Protein AF-A0A1Q3C2Y6-F1 (afdb_monomer)

Secondary structure (DSSP, 8-state):
-HHHHHHHHHHTTSTT-EEEE-TT-EEE--SEEEE-TTPPS-EEEEE-SEEE--S-GGG--S-S-SEEEES-SSEEEEESSEEE--THHHH--

Solvent-accessible surface area (backbone atoms only — not comparable to full-atom values): 5354 Å² total; per-residue (Å²): 97,71,69,59,56,51,52,46,60,57,36,30,74,34,66,60,26,72,49,75,41,57,63,96,43,77,42,78,42,59,57,42,73,53,70,19,88,85,36,42,40,46,32,30,44,37,35,40,15,35,38,33,40,63,72,52,73,84,59,61,56,96,54,93,44,59,76,36,80,41,64,62,54,53,73,44,80,48,72,79,42,46,83,42,64,54,55,73,64,71,70,75,116

Nearest PDB structures (foldseek):
  8ikx-assembly1_A  TM=9.495E-01  e=1.641E-07  Arabidopsis thaliana
  7b8b-assembly2_B  TM=9.035E-01  e=9.254E-03  Arabidopsis thaliana

Sequence (93 aa):
LKAFEAAWTVACKVAASTMVLPPGYTFLIGPISFSGRNCESNITFQLDGKIIAPTSSVARGSLMQWLQFKILKGITIIWKGIIDGQGSVWWND

pLDDT: mean 90.11, std 11.16, range [54.12, 98.44]

Foldseek 3Di:
DVVVVVLLVVLQADALAEDEDDAPDEAEAFADESENQRGHAAYEYEAEYHYEYDLDPVSVDPDPDRYHYYDHRHYHYYYPYYYHDNCPSVPPD

Mean predicted aligned error: 4.33 Å

Radius of gyration: 13.68 Å; Cα contacts (8 Å, |Δi|>4): 176; chains: 1; bounding box: 39×25×28 Å

InterPro domains:
  IPR000743 Glycoside hydrolase, family 28 [PF00295] (15-92)
  IPR011050 Pectin lyase fold/virulence factor [SSF51126] (2-92)
  IPR012334 Pectin lyase fold [G3DSA:2.160.20.10] (1-93)

Organism: Cephalotus follicularis (NCBI:txid3775)

Structure (mmCIF, N/CA/C/O backbone):
data_AF-A0A1Q3C2Y6-F1
#
_entry.id   AF-A0A1Q3C2Y6-F1
#
loop_
_atom_site.group_PDB
_atom_site.id
_atom_site.type_symbol
_atom_site.label_atom_id
_atom_site.label_alt_id
_atom_site.label_comp_id
_atom_site.label_asym_id
_atom_site.label_entity_id
_atom_site.label_seq_id
_atom_site.pdbx_PDB_ins_code
_atom_site.Cartn_x
_atom_site.Cartn_y
_atom_site.Cartn_z
_atom_site.occupancy
_atom_site.B_iso_or_equiv
_atom_site.auth_seq_id
_atom_site.auth_comp_id
_atom_site.auth_asym_id
_atom_site.auth_atom_id
_atom_site.pdbx_PDB_model_num
ATOM 1 N N . LEU A 1 1 ? 0.786 7.359 -8.450 1.00 70.31 1 LEU A N 1
ATOM 2 C CA . LEU A 1 1 ? 0.730 7.636 -6.993 1.00 70.31 1 LEU A CA 1
ATOM 3 C C . LEU A 1 1 ? -0.580 8.290 -6.559 1.00 70.31 1 LEU A C 1
ATOM 5 O O . LEU A 1 1 ? -1.243 7.695 -5.726 1.00 70.31 1 LEU A O 1
ATOM 9 N N . LYS A 1 2 ? -1.023 9.403 -7.171 1.00 83.81 2 LYS A N 1
ATOM 10 C CA . LYS A 1 2 ? -2.269 10.115 -6.794 1.00 83.81 2 LYS A CA 1
ATOM 11 C C . LYS A 1 2 ? -3.495 9.224 -6.518 1.00 83.81 2 LYS A C 1
ATOM 13 O O . LYS A 1 2 ? -4.211 9.468 -5.557 1.00 83.81 2 LYS A O 1
ATOM 18 N N . ALA A 1 3 ? 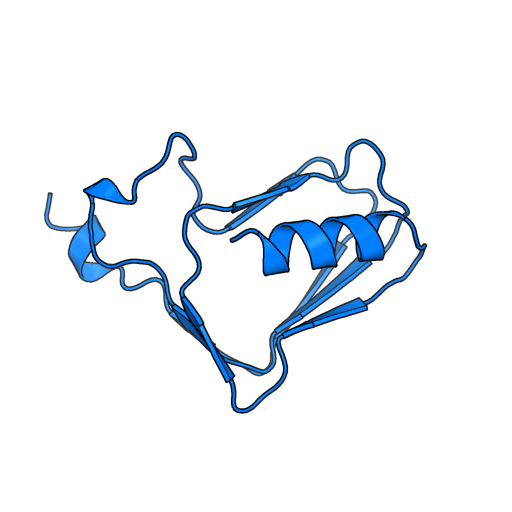-3.727 8.178 -7.317 1.00 90.25 3 ALA A N 1
ATOM 19 C CA . ALA A 1 3 ? -4.843 7.249 -7.097 1.00 90.25 3 ALA A CA 1
ATOM 20 C C . ALA A 1 3 ? -4.730 6.461 -5.774 1.00 90.25 3 ALA A C 1
ATOM 22 O O . ALA A 1 3 ? -5.723 6.292 -5.075 1.00 90.25 3 ALA A O 1
ATOM 23 N N . PHE A 1 4 ? -3.521 6.027 -5.406 1.00 92.81 4 PHE A N 1
ATOM 24 C CA . PHE A 1 4 ? -3.257 5.315 -4.153 1.00 92.81 4 PHE A CA 1
ATOM 25 C C . PHE A 1 4 ? -3.400 6.233 -2.943 1.00 92.81 4 PHE A C 1
ATOM 27 O O . PHE A 1 4 ? -4.008 5.847 -1.952 1.00 92.81 4 PHE A O 1
ATOM 34 N N . GLU A 1 5 ? -2.889 7.460 -3.040 1.00 92.31 5 GLU A N 1
ATOM 35 C CA . GLU A 1 5 ? -3.028 8.470 -1.987 1.00 92.31 5 GLU A CA 1
ATOM 36 C C . GLU A 1 5 ? -4.494 8.868 -1.786 1.00 92.31 5 GLU A C 1
ATOM 38 O O . GLU A 1 5 ? -4.948 9.003 -0.651 1.00 92.31 5 GLU A O 1
ATOM 43 N N . ALA A 1 6 ? -5.255 9.005 -2.876 1.00 94.50 6 ALA A N 1
ATOM 44 C CA . ALA A 1 6 ? -6.681 9.302 -2.820 1.00 94.50 6 ALA A CA 1
ATOM 45 C C . ALA A 1 6 ? -7.470 8.150 -2.182 1.00 94.50 6 ALA A C 1
ATOM 47 O O . ALA A 1 6 ? -8.241 8.382 -1.252 1.00 94.50 6 ALA A O 1
ATOM 48 N N . ALA A 1 7 ? -7.235 6.910 -2.624 1.00 95.81 7 ALA A N 1
ATOM 49 C CA . ALA A 1 7 ? -7.863 5.725 -2.044 1.00 95.81 7 ALA A CA 1
ATOM 50 C C . ALA A 1 7 ? -7.532 5.583 -0.550 1.00 95.81 7 ALA A C 1
ATOM 52 O O . ALA A 1 7 ? -8.434 5.388 0.264 1.00 95.81 7 ALA A O 1
ATOM 53 N N . TRP A 1 8 ? -6.264 5.782 -0.174 1.00 96.38 8 TRP A N 1
ATOM 54 C CA . TRP A 1 8 ? -5.837 5.794 1.222 1.00 96.38 8 TRP A CA 1
ATOM 55 C C . TRP A 1 8 ? -6.527 6.895 2.029 1.00 96.38 8 TRP A C 1
ATOM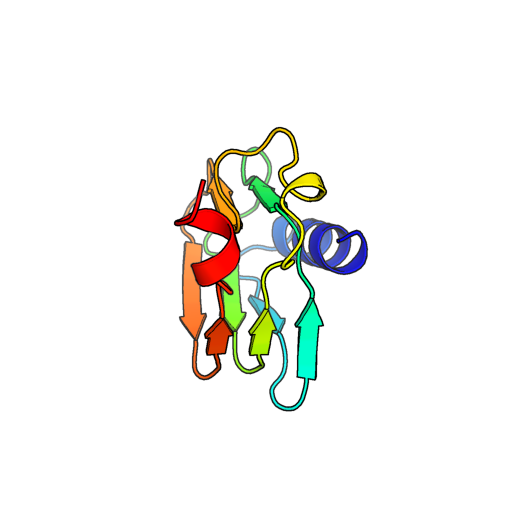 57 O O . TRP A 1 8 ? -7.023 6.638 3.119 1.00 96.38 8 TRP A O 1
ATOM 67 N N . THR A 1 9 ? -6.615 8.114 1.489 1.00 95.75 9 THR A N 1
ATOM 68 C CA . THR A 1 9 ? -7.275 9.253 2.151 1.00 95.75 9 THR A CA 1
ATOM 69 C C . THR A 1 9 ? -8.748 8.976 2.440 1.00 95.75 9 THR A C 1
ATOM 71 O O . THR A 1 9 ? -9.266 9.416 3.466 1.00 95.75 9 THR A O 1
ATOM 74 N N . VAL A 1 10 ? -9.431 8.253 1.550 1.00 96.94 10 VAL A N 1
ATOM 75 C CA . VAL A 1 10 ? -10.825 7.845 1.753 1.00 96.94 10 VAL A CA 1
ATOM 76 C C . VAL A 1 10 ? -10.916 6.737 2.804 1.00 96.94 10 VAL A C 1
ATOM 78 O O . VAL A 1 10 ? -11.678 6.882 3.757 1.00 96.94 10 VAL A O 1
ATOM 81 N N . ALA A 1 11 ? -10.103 5.683 2.688 1.00 97.31 11 ALA A N 1
ATOM 82 C CA . ALA A 1 11 ? -10.077 4.575 3.648 1.00 97.31 11 ALA A CA 1
ATOM 83 C C . ALA A 1 11 ? -9.736 5.049 5.076 1.00 97.31 11 ALA A C 1
ATOM 85 O O . ALA A 1 11 ? -10.386 4.660 6.043 1.00 97.31 11 ALA A O 1
ATOM 86 N N . CYS A 1 12 ? -8.779 5.968 5.195 1.00 97.38 12 CYS A N 1
ATOM 87 C CA . CYS A 1 12 ? -8.317 6.580 6.440 1.00 97.38 12 CYS A CA 1
ATOM 88 C C . CYS A 1 12 ? -9.440 7.188 7.294 1.00 97.38 12 CYS A C 1
ATOM 90 O O . CYS A 1 12 ? -9.326 7.224 8.515 1.00 97.38 12 CYS A O 1
ATOM 92 N N . LYS A 1 13 ? -10.530 7.654 6.675 1.00 97.56 13 LYS A N 1
ATOM 93 C CA . LYS A 1 13 ? -11.649 8.318 7.363 1.00 97.56 13 LYS A CA 1
ATOM 94 C C . LYS A 1 13 ? -12.710 7.352 7.894 1.00 97.56 13 LYS A C 1
ATOM 96 O O . LYS A 1 13 ? -13.716 7.805 8.429 1.00 97.56 13 LYS A O 1
ATOM 101 N N . VAL A 1 14 ? -12.535 6.047 7.692 1.00 98.00 14 VAL A N 1
ATOM 102 C CA . VAL A 1 14 ? -13.546 5.033 8.000 1.00 98.00 14 VAL A CA 1
ATOM 103 C C . VAL A 1 14 ? -12.910 3.922 8.833 1.00 98.00 14 VAL A C 1
ATOM 105 O O . VAL A 1 14 ? -11.954 3.280 8.398 1.00 98.00 14 VAL A O 1
ATOM 108 N N . ALA A 1 15 ? -13.451 3.690 10.030 1.00 97.56 15 ALA A N 1
ATOM 109 C CA . ALA A 1 15 ? -13.006 2.616 10.915 1.00 97.56 15 ALA A CA 1
ATOM 110 C C . ALA A 1 15 ? -13.212 1.244 10.266 1.00 97.56 15 ALA A C 1
ATOM 112 O O . ALA A 1 15 ? -14.237 1.003 9.628 1.00 97.56 15 ALA A O 1
ATOM 113 N N . ALA A 1 16 ? -12.233 0.352 10.434 1.00 97.62 16 ALA A N 1
ATOM 114 C CA . ALA A 1 16 ? -12.225 -0.992 9.851 1.00 97.62 16 ALA A CA 1
ATOM 115 C C . ALA A 1 16 ? -12.405 -1.034 8.316 1.00 97.62 16 ALA A C 1
ATOM 117 O O . ALA A 1 16 ? -12.858 -2.035 7.758 1.00 97.62 16 ALA A O 1
ATOM 118 N N . SER A 1 17 ? -12.061 0.048 7.610 1.00 98.19 17 SER A N 1
ATOM 119 C CA . SER A 1 17 ? -12.143 0.091 6.150 1.00 98.19 17 SER A CA 1
ATOM 120 C C . SER A 1 17 ? -11.130 -0.841 5.489 1.00 98.19 17 SER A C 1
ATOM 122 O O . SER A 1 17 ? -10.114 -1.212 6.077 1.00 98.19 17 SER A O 1
ATOM 124 N N . THR A 1 18 ? -11.400 -1.218 4.238 1.00 98.31 18 THR A N 1
ATOM 125 C CA . THR A 1 18 ? -10.489 -2.045 3.442 1.00 98.31 18 THR A CA 1
ATOM 126 C C . THR A 1 18 ? -10.142 -1.343 2.135 1.00 98.31 18 THR A C 1
ATOM 128 O O . THR A 1 18 ? -11.024 -1.014 1.344 1.00 98.31 18 THR A O 1
ATOM 131 N N . MET A 1 19 ? -8.849 -1.126 1.899 1.00 96.75 19 MET A N 1
ATOM 132 C CA . MET A 1 19 ? -8.315 -0.677 0.616 1.00 96.75 19 MET A CA 1
ATOM 133 C C . MET A 1 19 ? -7.848 -1.898 -0.175 1.00 96.75 19 MET A C 1
ATOM 135 O O . MET A 1 19 ? -6.936 -2.599 0.258 1.00 96.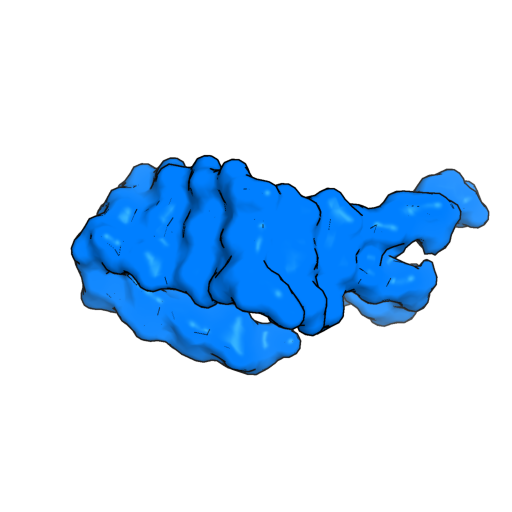75 19 MET A O 1
ATOM 139 N N . VAL A 1 20 ? -8.466 -2.141 -1.332 1.00 97.38 20 VAL A N 1
ATOM 140 C CA . VAL A 1 20 ? -8.203 -3.324 -2.162 1.00 97.38 20 VAL A CA 1
ATOM 141 C C . VAL A 1 20 ? -7.408 -2.945 -3.407 1.00 97.38 20 VAL A C 1
ATOM 143 O O . VAL A 1 20 ? -7.790 -2.041 -4.149 1.00 97.38 20 VAL A O 1
ATOM 146 N N . LEU A 1 21 ? -6.331 -3.682 -3.666 1.00 96.38 21 LEU A N 1
ATOM 147 C CA . LEU A 1 21 ? -5.669 -3.749 -4.963 1.00 96.38 21 LEU A CA 1
ATOM 148 C C . LEU A 1 21 ? -6.149 -5.031 -5.655 1.00 96.38 21 LEU A C 1
ATOM 150 O O . LEU A 1 21 ? -5.686 -6.117 -5.291 1.00 96.38 21 LEU A O 1
ATOM 154 N N . PRO A 1 22 ? -7.090 -4.926 -6.606 1.00 96.75 22 PRO A N 1
ATOM 155 C CA . PRO A 1 22 ? -7.798 -6.081 -7.142 1.00 96.75 22 PRO A CA 1
ATOM 156 C C . PRO A 1 22 ? -6.890 -7.032 -7.938 1.00 96.75 22 PRO A C 1
ATOM 158 O O . PRO A 1 22 ? -5.900 -6.588 -8.534 1.00 96.75 22 PRO A O 1
ATOM 161 N N . PRO A 1 23 ? -7.245 -8.329 -8.001 1.00 97.44 23 PRO A N 1
ATOM 162 C CA . PRO A 1 23 ? -6.547 -9.297 -8.839 1.00 97.44 23 PRO A CA 1
ATOM 163 C C . PRO A 1 23 ? -6.684 -8.940 -10.326 1.00 97.44 23 PRO A C 1
ATOM 165 O O . PRO A 1 23 ? -7.631 -8.271 -10.734 1.00 97.44 23 PRO A O 1
ATOM 168 N N . GLY A 1 24 ? -5.734 -9.389 -11.148 1.00 97.31 24 GLY A N 1
ATOM 169 C CA . GLY A 1 24 ? -5.715 -9.114 -12.594 1.00 97.31 24 GLY A CA 1
ATOM 170 C C . GLY A 1 24 ? -5.115 -7.759 -12.986 1.00 97.31 24 GLY A C 1
ATOM 171 O O . GLY A 1 24 ? -4.920 -7.503 -14.172 1.00 97.31 24 GLY A O 1
ATOM 172 N N . TYR A 1 25 ? -4.756 -6.916 -12.014 1.00 96.81 25 TYR A N 1
ATOM 173 C CA . TYR A 1 25 ? -4.118 -5.622 -12.256 1.00 96.81 25 TYR A CA 1
ATOM 174 C C . TYR A 1 25 ? -2.653 -5.616 -11.823 1.00 96.81 25 TYR A C 1
ATOM 176 O O . TYR A 1 25 ? -2.285 -6.220 -10.816 1.00 96.81 25 TYR A O 1
ATOM 184 N N . THR A 1 26 ? -1.826 -4.890 -12.579 1.00 97.00 26 THR A N 1
ATOM 185 C CA . THR A 1 26 ? -0.443 -4.565 -12.207 1.00 97.00 26 THR A CA 1
ATOM 186 C C . THR A 1 26 ? -0.314 -3.062 -12.000 1.00 97.00 26 THR A C 1
ATOM 188 O O . THR A 1 26 ? -0.638 -2.281 -12.893 1.00 97.00 26 THR A O 1
ATOM 191 N N . PHE A 1 27 ? 0.180 -2.653 -10.835 1.00 94.69 27 PHE A N 1
ATOM 192 C CA . PHE A 1 27 ? 0.349 -1.253 -10.466 1.00 94.69 27 PHE A CA 1
ATOM 193 C C . PHE A 1 27 ? 1.833 -0.900 -10.367 1.00 94.69 27 PHE A C 1
ATOM 195 O O . PHE A 1 27 ? 2.559 -1.462 -9.548 1.00 94.69 27 PHE A O 1
ATOM 202 N N . LEU A 1 28 ? 2.275 0.072 -11.167 1.00 92.69 28 LEU A N 1
ATOM 203 C CA . LEU A 1 28 ? 3.582 0.706 -11.000 1.00 92.69 28 LEU A CA 1
ATOM 204 C C . LEU A 1 28 ? 3.488 1.774 -9.908 1.00 92.69 28 LEU A C 1
ATOM 206 O O . LEU A 1 28 ? 2.799 2.787 -10.069 1.00 92.69 28 LEU A O 1
ATOM 210 N N . ILE A 1 29 ? 4.163 1.540 -8.785 1.00 90.25 29 ILE A N 1
ATOM 211 C CA . ILE A 1 29 ? 4.071 2.385 -7.591 1.00 90.25 29 ILE A CA 1
ATOM 212 C C . ILE A 1 29 ? 5.477 2.861 -7.243 1.00 90.25 29 ILE A C 1
ATOM 214 O O . ILE A 1 29 ? 6.353 2.040 -7.015 1.00 90.25 29 ILE A O 1
ATOM 218 N N . GLY A 1 30 ? 5.704 4.176 -7.209 1.00 88.62 30 GLY A N 1
ATOM 219 C CA . GLY A 1 30 ? 6.933 4.761 -6.654 1.00 88.62 30 GLY A CA 1
ATOM 220 C C . GLY A 1 30 ? 6.934 4.779 -5.120 1.00 88.62 30 GLY A C 1
ATOM 221 O O . GLY A 1 30 ? 6.011 4.246 -4.510 1.00 88.62 30 GLY A O 1
ATOM 222 N N . PRO A 1 31 ? 7.930 5.404 -4.472 1.00 89.06 31 PRO A N 1
ATOM 223 C CA . PRO A 1 31 ? 7.930 5.544 -3.020 1.00 89.06 31 PRO A CA 1
ATOM 224 C C . PRO A 1 31 ? 6.645 6.214 -2.506 1.00 89.06 31 PRO A C 1
ATOM 226 O O . PRO A 1 31 ? 6.265 7.278 -2.998 1.00 89.06 31 PRO A O 1
ATOM 229 N N . ILE A 1 32 ? 5.967 5.596 -1.537 1.00 90.38 32 ILE A N 1
ATOM 230 C CA . ILE A 1 32 ? 4.705 6.093 -0.967 1.00 90.38 32 ILE A CA 1
ATOM 231 C C . ILE A 1 32 ? 4.641 5.860 0.54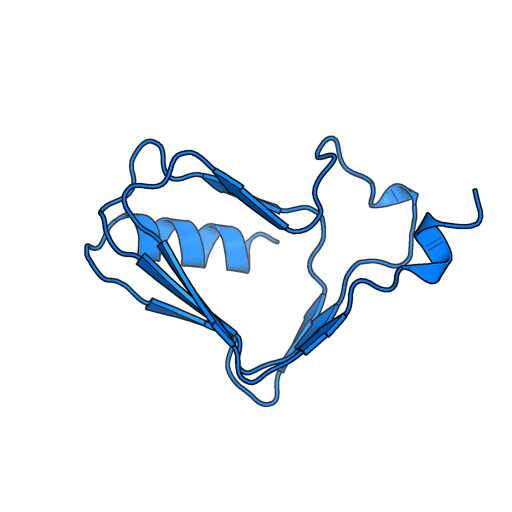5 1.00 90.38 32 ILE A C 1
ATOM 233 O O . ILE A 1 32 ? 5.098 4.837 1.058 1.00 90.38 32 ILE A O 1
ATOM 237 N N . SER A 1 33 ? 4.046 6.821 1.259 1.00 92.38 33 SER A N 1
ATOM 238 C CA . SER A 1 33 ? 3.826 6.757 2.705 1.00 92.38 33 SER A CA 1
ATOM 239 C C . SER A 1 33 ? 2.336 6.802 3.044 1.00 92.38 33 SER A C 1
ATOM 241 O O . SER A 1 33 ? 1.654 7.805 2.841 1.00 92.38 33 SER A O 1
ATOM 243 N N . PHE A 1 34 ? 1.842 5.703 3.602 1.00 93.69 34 PHE A N 1
ATOM 244 C CA . PHE A 1 34 ? 0.521 5.543 4.189 1.00 93.69 34 PHE A CA 1
ATOM 245 C C . PHE A 1 34 ? 0.579 5.976 5.662 1.00 93.69 34 PHE A C 1
ATOM 247 O O . PHE A 1 34 ? 0.825 5.180 6.575 1.00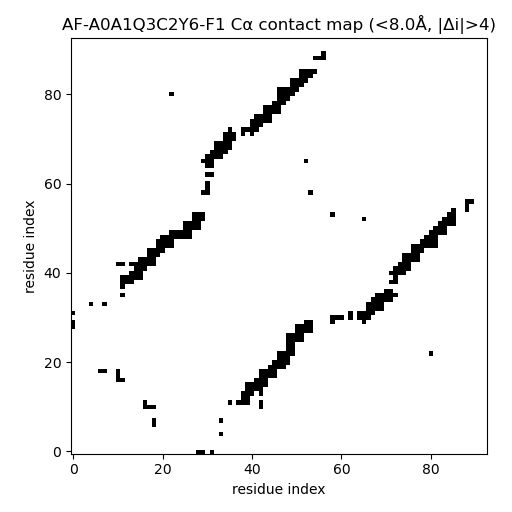 93.69 34 PHE A O 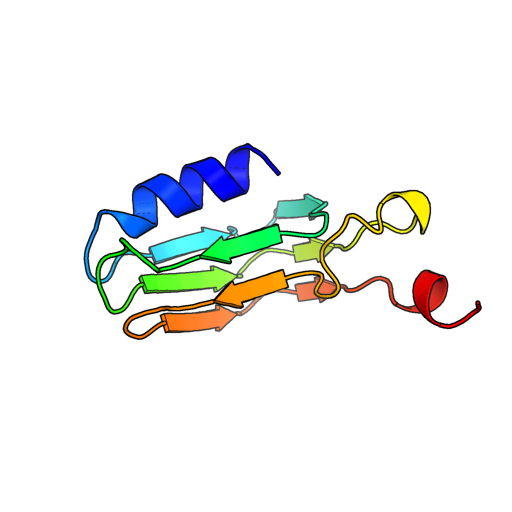1
ATOM 254 N N . SER A 1 35 ? 0.426 7.283 5.886 1.00 93.44 35 SER A N 1
ATOM 255 C CA . SER A 1 35 ? 0.455 7.892 7.221 1.00 93.44 35 SER A CA 1
ATOM 256 C C . SER A 1 35 ? -0.913 7.834 7.896 1.00 93.44 35 SER A C 1
ATOM 258 O O . SER A 1 35 ? -1.930 8.144 7.274 1.00 93.44 35 SER A O 1
ATOM 260 N N . GLY A 1 36 ? -0.918 7.470 9.178 1.00 94.06 36 GLY A N 1
ATOM 261 C CA . GLY A 1 36 ? -2.113 7.244 9.984 1.00 94.06 36 GLY A CA 1
ATOM 262 C C . GLY A 1 36 ? -2.427 8.294 11.047 1.00 94.06 36 GLY A C 1
ATOM 263 O O . GLY A 1 36 ? -3.331 8.069 11.847 1.00 94.06 36 GLY A O 1
ATOM 264 N N . ARG A 1 37 ? -1.700 9.425 11.094 1.00 93.25 37 ARG A N 1
ATOM 265 C CA . ARG A 1 37 ? -1.788 10.407 12.203 1.00 93.25 37 ARG A CA 1
ATOM 266 C C . ARG A 1 37 ? -3.229 10.805 12.556 1.00 93.25 3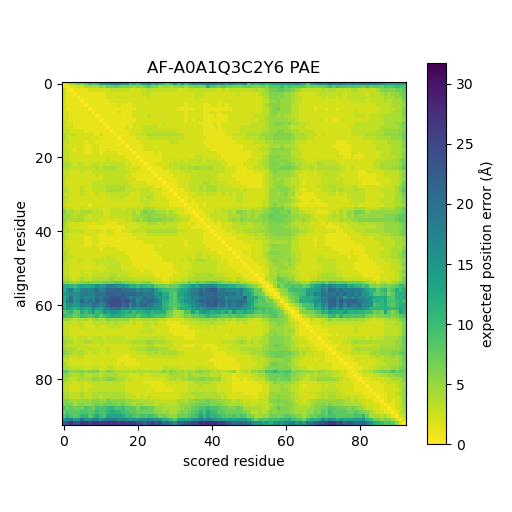7 ARG A C 1
ATOM 268 O O . ARG A 1 37 ? -3.533 10.962 13.734 1.00 93.25 37 ARG A O 1
ATOM 275 N N . ASN A 1 38 ? -4.087 10.926 11.542 1.00 94.75 38 ASN A N 1
ATOM 276 C CA . ASN A 1 38 ? -5.501 11.287 11.668 1.00 94.75 38 ASN A CA 1
ATOM 277 C C . ASN A 1 38 ? -6.439 10.204 11.101 1.00 94.75 38 ASN A C 1
ATOM 279 O O . ASN A 1 38 ? -7.543 10.533 10.679 1.00 94.75 38 ASN A O 1
ATOM 283 N N . CYS A 1 39 ? -5.9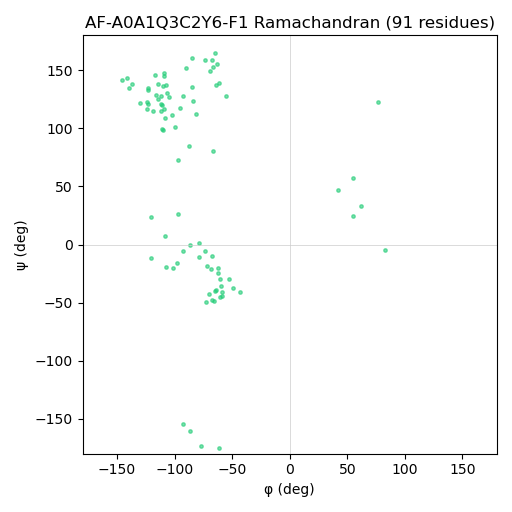94 8.947 11.026 1.00 97.25 39 CYS A N 1
ATOM 284 C CA . CYS A 1 39 ? -6.835 7.862 10.532 1.00 97.25 39 CYS A CA 1
ATOM 285 C C . CYS A 1 39 ? -7.621 7.184 11.652 1.00 97.25 39 CYS A C 1
ATOM 287 O O . CYS A 1 39 ? -7.178 7.111 12.806 1.00 97.25 39 CYS A O 1
ATOM 289 N N . GLU A 1 40 ? -8.768 6.643 11.260 1.00 97.94 40 GLU A N 1
ATOM 290 C CA . GLU A 1 40 ? -9.520 5.668 12.033 1.00 97.94 40 GLU A CA 1
ATOM 291 C C . GLU A 1 40 ? -8.737 4.355 12.198 1.00 97.94 40 GLU A C 1
ATOM 293 O O . GLU A 1 40 ? -7.721 4.112 11.536 1.00 97.94 40 GLU A O 1
ATOM 298 N N . SER A 1 41 ? -9.181 3.516 13.133 1.00 97.56 41 SER A N 1
ATOM 299 C CA . SER A 1 41 ? -8.478 2.289 13.508 1.00 97.56 41 SER A CA 1
ATOM 300 C C . SER A 1 41 ? -8.802 1.088 12.615 1.00 97.56 41 SER A C 1
ATOM 302 O O . SER A 1 41 ? -9.841 1.028 11.955 1.00 97.56 41 SER A O 1
ATOM 304 N N . ASN A 1 42 ? -7.911 0.092 12.656 1.00 97.44 42 ASN A N 1
ATOM 305 C CA . ASN A 1 42 ? -8.093 -1.247 12.079 1.00 97.44 42 ASN A CA 1
ATOM 306 C C . ASN A 1 42 ? -8.292 -1.280 10.555 1.00 97.44 42 ASN A C 1
ATOM 308 O O . ASN A 1 42 ? -8.991 -2.147 10.033 1.00 97.44 42 ASN A O 1
ATOM 312 N N . ILE A 1 43 ? -7.660 -0.356 9.832 1.00 98.12 43 ILE A N 1
ATOM 313 C CA . ILE A 1 43 ? -7.690 -0.343 8.366 1.00 98.12 43 ILE A CA 1
ATOM 314 C C . ILE A 1 43 ? -7.009 -1.607 7.830 1.00 98.12 43 ILE A C 1
ATOM 316 O O . ILE A 1 43 ? -5.945 -2.010 8.309 1.00 98.12 43 ILE A O 1
ATOM 320 N N . THR A 1 44 ? -7.605 -2.215 6.810 1.00 98.44 44 THR A N 1
ATOM 321 C CA . THR A 1 44 ? -7.042 -3.354 6.087 1.00 98.44 44 THR A CA 1
ATOM 322 C C . THR A 1 44 ? -6.510 -2.910 4.730 1.00 98.44 44 THR A C 1
ATOM 324 O O . THR A 1 44 ? -7.217 -2.294 3.934 1.00 98.44 44 THR A O 1
ATOM 327 N N . PHE A 1 45 ? -5.256 -3.240 4.445 1.00 97.44 45 PHE A N 1
ATOM 328 C CA . PHE A 1 45 ? -4.657 -3.118 3.124 1.00 97.44 45 PHE A CA 1
ATOM 329 C C . PHE A 1 45 ? -4.619 -4.507 2.481 1.00 97.44 45 PHE A C 1
ATOM 331 O O . PHE A 1 45 ? -3.894 -5.387 2.946 1.00 97.44 45 PHE A O 1
ATOM 338 N N . GLN A 1 46 ? -5.422 -4.713 1.437 1.00 98.00 46 GLN A N 1
ATOM 339 C CA . GLN A 1 46 ? -5.574 -5.996 0.755 1.00 98.00 46 GLN A CA 1
ATOM 340 C C . GLN A 1 46 ? -4.938 -5.954 -0.632 1.00 98.00 46 GLN A C 1
ATOM 342 O O . GLN A 1 46 ? -5.385 -5.216 -1.510 1.00 98.00 46 GLN A O 1
ATOM 347 N N . LEU A 1 47 ? -3.908 -6.773 -0.835 1.00 97.25 47 LEU A N 1
ATOM 348 C CA . LEU A 1 47 ? -3.171 -6.870 -2.090 1.00 97.25 47 LEU A CA 1
ATOM 349 C C . LEU A 1 47 ? -3.420 -8.212 -2.781 1.00 97.25 47 LEU A C 1
ATOM 351 O O . LEU A 1 47 ? -2.790 -9.220 -2.465 1.00 97.25 47 LEU A O 1
ATOM 355 N N . ASP A 1 48 ? -4.312 -8.207 -3.768 1.00 97.56 48 ASP A N 1
ATOM 356 C CA . ASP A 1 48 ? -4.635 -9.390 -4.575 1.00 97.56 48 ASP A CA 1
ATOM 357 C C . ASP A 1 48 ? -4.079 -9.298 -6.007 1.00 97.56 48 ASP A C 1
ATOM 359 O O . ASP A 1 48 ? -3.932 -10.313 -6.684 1.00 97.56 48 ASP A O 1
ATOM 363 N N . GLY A 1 49 ? -3.745 -8.091 -6.473 1.00 96.75 49 GLY A N 1
ATOM 364 C CA . GLY A 1 49 ? -3.056 -7.842 -7.743 1.00 96.75 49 GLY A CA 1
ATOM 365 C C . GLY A 1 49 ? -1.527 -7.903 -7.648 1.00 96.75 49 GLY A C 1
ATOM 366 O O . GLY A 1 49 ? -0.950 -8.453 -6.713 1.00 96.75 49 GLY A O 1
ATOM 367 N N . LYS A 1 50 ? -0.840 -7.301 -8.620 1.00 97.69 50 LYS A N 1
ATOM 368 C CA . LYS A 1 50 ? 0.620 -7.147 -8.620 1.00 97.69 50 LYS A CA 1
ATOM 369 C C . LYS A 1 50 ? 1.000 -5.685 -8.406 1.00 97.69 50 LYS A C 1
ATOM 371 O O . LYS A 1 50 ? 0.442 -4.802 -9.050 1.00 97.69 50 LYS A O 1
ATOM 376 N N . ILE A 1 51 ? 1.985 -5.417 -7.558 1.00 95.50 51 ILE A N 1
ATOM 377 C CA . ILE A 1 51 ? 2.655 -4.114 -7.491 1.00 95.50 51 ILE A CA 1
ATOM 378 C C . ILE A 1 51 ? 4.110 -4.265 -7.910 1.00 95.50 51 ILE A C 1
ATOM 380 O O . ILE A 1 51 ? 4.757 -5.240 -7.538 1.00 95.50 51 ILE A O 1
ATOM 384 N N . ILE A 1 52 ? 4.607 -3.315 -8.698 1.00 95.06 52 ILE A N 1
ATOM 385 C CA . ILE A 1 52 ? 5.990 -3.279 -9.184 1.00 95.06 52 ILE A CA 1
ATOM 386 C C . ILE A 1 52 ? 6.647 -1.956 -8.779 1.00 95.06 52 ILE A C 1
ATOM 388 O O . ILE A 1 52 ? 6.033 -0.889 -8.905 1.00 95.06 52 ILE A O 1
ATOM 392 N N . ALA A 1 53 ? 7.880 -2.017 -8.277 1.00 91.62 53 ALA A N 1
ATOM 393 C CA . ALA A 1 53 ? 8.683 -0.828 -7.990 1.00 91.62 53 ALA A CA 1
ATOM 394 C C . ALA A 1 53 ? 9.191 -0.203 -9.297 1.00 91.62 53 ALA A C 1
ATOM 396 O O . ALA A 1 53 ? 9.276 -0.899 -10.302 1.00 91.62 53 ALA A O 1
ATOM 397 N N . PRO A 1 54 ? 9.568 1.080 -9.348 1.00 88.69 54 PRO A N 1
ATOM 398 C CA . PRO A 1 54 ? 10.231 1.639 -10.519 1.00 88.69 54 PRO A CA 1
ATOM 399 C C . PRO A 1 54 ? 11.650 1.071 -10.661 1.00 88.69 54 PRO A C 1
ATOM 401 O O . PRO A 1 54 ? 12.312 0.792 -9.664 1.00 88.69 54 PRO A O 1
ATOM 404 N N . THR A 1 55 ? 12.134 0.952 -11.897 1.00 85.12 55 THR A N 1
ATOM 405 C CA . THR A 1 55 ? 13.501 0.491 -12.200 1.00 85.12 55 THR A CA 1
ATOM 406 C C . THR A 1 55 ? 14.520 1.623 -12.334 1.00 85.12 55 THR A C 1
ATOM 408 O O . THR A 1 55 ? 15.708 1.359 -12.491 1.00 85.12 55 THR A O 1
ATOM 411 N N . SER A 1 56 ? 14.094 2.890 -12.293 1.00 73.62 56 SER A N 1
ATOM 412 C CA . SER A 1 56 ? 15.009 4.029 -12.365 1.00 73.62 56 SER A CA 1
ATOM 413 C C . SER A 1 56 ? 15.416 4.499 -10.968 1.00 73.62 56 SER A C 1
ATOM 415 O O . SER A 1 56 ? 14.571 4.825 -10.135 1.00 73.62 56 SER A O 1
ATOM 417 N N . SER A 1 57 ? 16.724 4.619 -10.728 1.00 61.44 57 SER A N 1
ATOM 418 C CA . SER A 1 57 ? 17.274 5.206 -9.497 1.00 61.44 57 SER A CA 1
ATOM 419 C C . SER A 1 57 ? 16.884 6.679 -9.323 1.00 61.44 57 SER A C 1
ATOM 421 O O . SER A 1 57 ? 16.841 7.173 -8.207 1.00 61.44 57 SER A O 1
ATOM 423 N N . VAL A 1 58 ? 16.498 7.376 -10.397 1.00 58.72 58 VAL A N 1
ATOM 424 C CA . VAL A 1 58 ? 15.942 8.743 -10.345 1.00 58.72 58 VAL A CA 1
ATOM 425 C C . VAL A 1 58 ? 14.552 8.776 -9.687 1.00 58.72 58 VAL A C 1
ATOM 427 O O . VAL A 1 58 ? 14.131 9.807 -9.172 1.00 58.72 58 VAL A O 1
ATOM 430 N N . ALA A 1 59 ? 13.836 7.645 -9.641 1.00 58.84 59 ALA A N 1
ATOM 431 C CA . ALA A 1 59 ? 12.585 7.516 -8.891 1.00 58.84 59 ALA A CA 1
ATOM 432 C C . ALA A 1 59 ? 12.805 7.317 -7.377 1.00 58.84 59 ALA A C 1
ATOM 434 O O . ALA A 1 59 ? 11.828 7.187 -6.632 1.00 58.84 59 ALA A O 1
ATOM 435 N N . ARG A 1 60 ? 14.068 7.311 -6.918 1.00 60.22 60 ARG A N 1
ATOM 436 C CA . ARG A 1 60 ? 14.478 7.405 -5.511 1.00 60.22 60 ARG A CA 1
ATOM 437 C C . ARG A 1 60 ? 14.083 8.805 -5.023 1.00 60.22 60 ARG A C 1
ATOM 439 O O . ARG A 1 60 ? 14.859 9.752 -5.051 1.00 60.22 60 ARG A O 1
ATOM 446 N N . GLY A 1 61 ? 12.805 8.958 -4.676 1.00 60.97 61 GLY A N 1
ATOM 447 C CA . GLY A 1 61 ? 12.301 10.148 -3.998 1.00 60.97 61 GLY A CA 1
ATOM 448 C C . GLY A 1 61 ? 12.982 10.334 -2.636 1.00 60.97 61 GLY A C 1
ATOM 449 O O . GLY A 1 61 ? 13.857 9.570 -2.244 1.00 60.97 61 GLY A O 1
ATOM 450 N N . SER A 1 62 ? 12.544 11.319 -1.855 1.00 64.94 62 SER A N 1
ATOM 451 C CA . SER A 1 62 ? 13.100 11.574 -0.513 1.00 64.94 62 SER A CA 1
ATOM 452 C C . SER A 1 62 ? 12.808 10.470 0.517 1.00 64.94 62 SER A C 1
ATOM 454 O O . SER A 1 62 ? 13.352 10.489 1.621 1.00 64.94 62 SER A O 1
ATOM 456 N N . LEU A 1 63 ? 11.933 9.517 0.182 1.00 64.81 63 LEU A N 1
ATOM 457 C CA . LEU A 1 63 ? 11.586 8.389 1.036 1.00 64.81 63 LEU A CA 1
ATOM 458 C C . LEU A 1 63 ? 12.606 7.258 0.877 1.00 64.81 63 LEU A C 1
ATOM 460 O O . LEU A 1 63 ? 12.785 6.716 -0.209 1.00 64.81 63 LEU A O 1
ATOM 464 N N . MET A 1 64 ? 13.200 6.852 2.001 1.00 77.81 64 MET A N 1
ATOM 465 C CA . MET A 1 64 ? 14.109 5.698 2.079 1.00 77.81 64 MET A CA 1
ATOM 466 C C . MET A 1 64 ? 13.377 4.356 1.933 1.00 77.81 64 MET A C 1
ATOM 468 O O . MET A 1 64 ? 14.000 3.334 1.665 1.00 77.81 64 MET A O 1
ATOM 472 N N . GLN A 1 65 ? 12.059 4.340 2.144 1.00 86.44 65 GLN A N 1
ATOM 473 C CA . GLN A 1 65 ? 11.221 3.151 2.012 1.00 86.44 65 GLN A CA 1
ATOM 474 C C . GLN A 1 65 ? 10.352 3.250 0.757 1.00 86.44 65 GLN A C 1
ATOM 476 O O . GLN A 1 65 ? 9.737 4.285 0.503 1.00 86.44 65 GLN A O 1
ATOM 481 N N . TRP A 1 66 ? 10.250 2.147 0.013 1.00 88.31 66 TRP A N 1
ATOM 482 C CA . TRP A 1 66 ? 9.366 2.053 -1.149 1.00 88.31 66 TRP A CA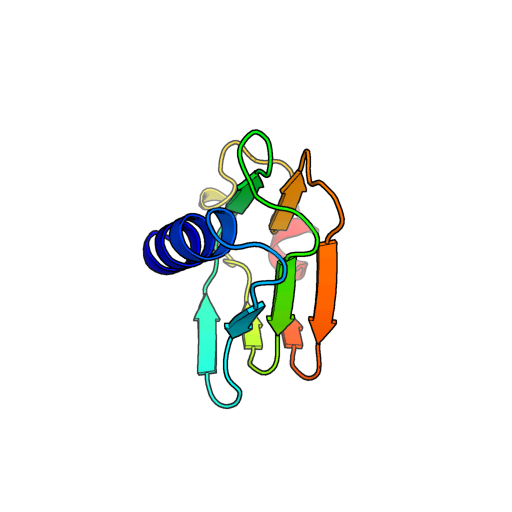 1
ATOM 483 C C . TRP A 1 66 ? 7.881 2.086 -0.746 1.00 88.31 66 TRP A C 1
ATOM 485 O O . TRP A 1 66 ? 7.109 2.879 -1.279 1.00 88.31 66 TRP A O 1
ATOM 495 N N . LEU A 1 67 ? 7.489 1.286 0.247 1.00 91.44 67 LEU A N 1
ATOM 496 C CA . LEU A 1 67 ? 6.149 1.294 0.833 1.00 91.44 67 LEU A CA 1
ATOM 497 C C . LEU A 1 67 ? 6.295 1.520 2.335 1.00 91.44 67 LEU A C 1
ATOM 499 O O . LEU A 1 67 ? 6.891 0.699 3.031 1.00 91.44 67 LEU A O 1
ATOM 503 N N . GLN A 1 68 ? 5.775 2.633 2.842 1.00 93.19 68 GLN A N 1
ATOM 504 C CA . GLN A 1 68 ? 5.838 2.957 4.262 1.00 93.19 68 GLN A CA 1
ATOM 505 C C . GLN A 1 68 ? 4.438 3.001 4.863 1.00 93.19 68 GLN A C 1
ATOM 507 O O . GLN A 1 68 ? 3.583 3.739 4.392 1.00 93.19 68 GLN A O 1
ATOM 512 N N . PHE A 1 69 ? 4.238 2.283 5.964 1.00 94.62 69 PHE A N 1
ATOM 513 C CA . PHE A 1 69 ? 3.061 2.399 6.822 1.00 94.62 69 PHE A CA 1
ATOM 514 C C . PHE A 1 69 ? 3.509 3.022 8.144 1.00 94.62 69 PHE A C 1
ATOM 516 O O . PHE A 1 69 ? 4.406 2.491 8.800 1.00 94.62 69 PHE A O 1
ATOM 523 N N . LYS A 1 70 ? 2.961 4.185 8.516 1.00 94.75 70 LYS A N 1
ATOM 524 C CA . LYS A 1 70 ? 3.509 4.990 9.622 1.00 94.75 70 LYS A CA 1
ATOM 525 C C . LYS A 1 70 ? 2.417 5.599 10.500 1.00 94.75 70 LYS A C 1
ATOM 527 O O . LYS A 1 70 ? 1.494 6.223 9.994 1.00 94.75 70 LYS A O 1
ATOM 532 N N . ILE A 1 71 ? 2.593 5.503 11.824 1.00 94.69 71 ILE A N 1
ATOM 533 C CA . ILE A 1 71 ? 1.717 6.105 12.853 1.00 94.69 71 ILE A CA 1
ATOM 534 C C . ILE A 1 71 ? 0.254 5.657 12.665 1.00 94.69 71 ILE A C 1
ATOM 536 O O . ILE A 1 71 ? -0.628 6.477 12.460 1.00 94.69 71 ILE A O 1
ATOM 540 N N . LEU A 1 72 ? -0.005 4.347 12.680 1.00 95.94 72 LEU A N 1
ATOM 541 C CA . LEU A 1 72 ? -1.341 3.770 12.475 1.00 95.94 72 LEU A CA 1
ATOM 542 C C . LEU A 1 72 ? -1.900 3.180 13.770 1.00 95.94 72 LEU A C 1
ATOM 544 O O . LEU A 1 72 ? -1.150 2.650 14.588 1.00 95.94 72 LEU A O 1
ATOM 548 N N . LYS A 1 73 ? -3.225 3.236 13.933 1.00 96.44 73 LYS A N 1
ATOM 549 C CA . LYS A 1 73 ? -3.952 2.661 15.076 1.00 96.44 73 LYS A CA 1
ATOM 550 C C . LYS A 1 73 ? -4.506 1.284 14.710 1.00 96.44 73 LYS A C 1
ATOM 552 O O . LYS A 1 73 ? -5.702 1.129 14.486 1.00 96.44 73 LYS A O 1
ATOM 557 N N . GLY A 1 74 ? -3.615 0.302 14.617 1.00 94.44 74 GLY A N 1
ATOM 558 C CA . GLY A 1 74 ? -3.951 -1.024 14.099 1.00 94.44 74 GLY A CA 1
ATOM 559 C C . GLY A 1 74 ? -4.063 -1.007 12.575 1.00 94.44 74 GLY A C 1
ATOM 560 O O . GLY A 1 74 ? -4.827 -0.237 11.996 1.00 94.44 74 GLY A O 1
ATOM 561 N N . ILE A 1 75 ? -3.264 -1.847 11.923 1.00 96.69 75 ILE A N 1
ATOM 562 C CA . ILE A 1 75 ? -3.331 -2.086 10.485 1.00 96.69 75 ILE A CA 1
ATOM 563 C C . ILE A 1 75 ? -3.201 -3.578 10.233 1.00 96.69 75 ILE A C 1
ATOM 565 O O . ILE A 1 75 ? -2.365 -4.242 10.846 1.00 96.69 75 ILE A O 1
ATOM 569 N N . THR A 1 76 ? -4.007 -4.082 9.308 1.00 97.88 76 THR A N 1
ATOM 570 C CA . THR A 1 76 ? -3.871 -5.441 8.793 1.00 97.88 76 THR A CA 1
ATOM 571 C C . THR A 1 76 ? -3.422 -5.359 7.346 1.00 97.88 76 THR A C 1
ATOM 573 O O . THR A 1 76 ? -4.035 -4.663 6.542 1.00 97.88 76 THR A O 1
ATOM 576 N N . ILE A 1 77 ? -2.351 -6.067 7.002 1.00 96.19 77 ILE A N 1
ATOM 577 C CA . ILE A 1 77 ? -1.902 -6.205 5.618 1.00 96.19 77 ILE A CA 1
ATOM 578 C C . ILE A 1 77 ? -2.124 -7.662 5.239 1.00 96.19 77 ILE A C 1
ATOM 580 O O . ILE A 1 77 ? -1.509 -8.551 5.824 1.00 96.19 77 ILE A O 1
ATOM 584 N N . ILE A 1 78 ? -3.015 -7.898 4.282 1.00 96.94 78 ILE A N 1
ATOM 585 C CA . ILE A 1 78 ? -3.269 -9.224 3.717 1.00 96.94 78 ILE A CA 1
ATOM 586 C C . ILE A 1 78 ? -2.902 -9.220 2.244 1.00 96.94 78 ILE A C 1
ATOM 588 O O . ILE A 1 78 ? -3.074 -8.218 1.546 1.00 96.94 78 ILE A O 1
ATOM 592 N N . TRP A 1 79 ? -2.396 -10.346 1.760 1.00 93.69 79 TRP A N 1
ATOM 593 C CA . TRP A 1 79 ? -2.037 -10.473 0.360 1.00 93.69 79 TRP A CA 1
ATOM 594 C C . TRP A 1 79 ? -2.282 -11.882 -0.163 1.00 93.69 79 TRP A C 1
ATOM 596 O O . TRP A 1 79 ? -2.022 -12.879 0.510 1.00 93.69 79 TRP A O 1
ATOM 606 N N . LYS A 1 80 ? -2.764 -11.937 -1.402 1.00 96.31 80 LYS A N 1
ATOM 607 C CA . LYS A 1 80 ? -2.749 -13.122 -2.270 1.00 96.31 80 LYS A CA 1
ATOM 608 C C . LYS A 1 80 ? -1.980 -12.867 -3.568 1.00 96.31 80 LYS A C 1
ATOM 610 O O . LYS A 1 80 ? -1.708 -13.804 -4.311 1.00 96.31 80 LYS A O 1
ATOM 615 N N . GLY A 1 81 ? -1.666 -11.601 -3.840 1.00 95.50 81 GLY A N 1
ATOM 616 C CA . GLY A 1 81 ? -0.963 -11.147 -5.029 1.00 95.50 81 GLY A CA 1
ATOM 617 C C . GLY A 1 81 ? 0.554 -11.045 -4.852 1.00 95.50 81 GLY A C 1
ATOM 618 O O . GLY A 1 81 ? 1.151 -11.734 -4.026 1.00 95.50 81 GLY A O 1
ATOM 619 N N . ILE A 1 82 ? 1.188 -10.182 -5.651 1.00 97.00 82 ILE A N 1
ATOM 620 C CA . ILE A 1 82 ? 2.653 -10.086 -5.764 1.00 97.00 82 ILE A CA 1
ATOM 621 C C . ILE A 1 82 ? 3.139 -8.672 -5.443 1.00 97.00 82 ILE A C 1
ATOM 623 O O . ILE A 1 82 ? 2.647 -7.692 -6.001 1.00 97.00 82 ILE A O 1
ATOM 627 N N . ILE A 1 83 ? 4.178 -8.585 -4.612 1.00 95.12 83 ILE A N 1
ATOM 628 C CA . ILE A 1 83 ? 4.977 -7.376 -4.402 1.00 95.12 83 ILE A CA 1
ATOM 629 C C . ILE A 1 83 ? 6.342 -7.594 -5.053 1.00 95.12 83 ILE A C 1
ATOM 631 O O . ILE A 1 83 ? 7.148 -8.381 -4.570 1.00 95.12 83 ILE A O 1
ATOM 635 N N . ASP A 1 84 ? 6.592 -6.910 -6.163 1.00 95.12 84 ASP A N 1
ATOM 636 C CA . ASP A 1 84 ? 7.802 -7.049 -6.969 1.00 95.12 84 ASP A CA 1
ATOM 637 C C . ASP A 1 84 ? 8.658 -5.782 -6.846 1.00 95.12 84 ASP A C 1
ATOM 639 O O . ASP A 1 84 ? 8.399 -4.751 -7.468 1.00 95.12 84 ASP A O 1
ATOM 643 N N . GLY A 1 85 ? 9.673 -5.850 -5.984 1.00 91.88 85 GLY A N 1
ATOM 644 C CA . GLY A 1 85 ? 10.539 -4.714 -5.669 1.00 91.88 85 GLY A CA 1
ATOM 645 C C . GLY A 1 85 ? 11.534 -4.332 -6.761 1.00 91.88 85 GLY A C 1
ATOM 646 O O . GLY A 1 85 ? 12.238 -3.344 -6.579 1.00 91.88 85 GLY A O 1
ATOM 647 N N . GLN A 1 86 ? 11.633 -5.102 -7.854 1.00 91.44 86 GLN A N 1
ATOM 648 C CA . GLN A 1 86 ? 12.617 -4.900 -8.928 1.00 91.44 86 GLN A CA 1
ATOM 649 C C . GLN A 1 86 ? 14.025 -4.537 -8.401 1.00 91.44 86 GLN A C 1
ATOM 651 O O . GLN A 1 86 ? 14.667 -3.597 -8.862 1.00 91.44 86 GLN A O 1
ATOM 656 N N . GLY A 1 87 ? 14.491 -5.289 -7.393 1.00 86.31 87 GLY A N 1
ATOM 657 C CA . GLY A 1 87 ? 15.656 -4.971 -6.553 1.00 86.31 87 GLY A CA 1
ATOM 658 C C . GLY A 1 87 ? 17.004 -4.887 -7.276 1.00 86.31 87 GLY A C 1
ATOM 659 O O . GLY A 1 87 ? 17.900 -4.189 -6.814 1.00 86.31 87 GLY A O 1
ATOM 660 N N . SER A 1 88 ? 17.157 -5.549 -8.425 1.00 86.44 88 SER A N 1
ATOM 661 C CA . SER A 1 88 ? 18.435 -5.639 -9.147 1.00 86.44 88 SER A CA 1
ATOM 662 C C . SER A 1 88 ? 19.001 -4.283 -9.577 1.00 86.44 88 SER A C 1
ATOM 664 O O . SER A 1 88 ? 20.217 -4.122 -9.626 1.00 86.44 88 SER A O 1
ATOM 666 N N . VAL A 1 89 ? 18.146 -3.294 -9.845 1.00 80.62 89 VAL A N 1
ATOM 667 C CA . VAL A 1 89 ? 18.578 -1.920 -10.162 1.00 80.62 89 VAL A CA 1
ATOM 668 C C . VAL A 1 89 ? 18.975 -1.104 -8.923 1.00 80.62 89 VAL A C 1
ATOM 670 O O . VAL A 1 89 ? 19.521 -0.017 -9.063 1.00 80.62 89 VAL A O 1
ATOM 673 N N . TRP A 1 90 ? 18.687 -1.601 -7.715 1.00 74.69 90 TRP A N 1
ATOM 674 C CA . TRP A 1 90 ? 18.956 -0.921 -6.442 1.00 74.69 90 TRP A CA 1
ATOM 675 C C . TRP A 1 90 ? 20.208 -1.443 -5.732 1.00 74.69 90 TRP A C 1
ATOM 677 O O . TRP A 1 90 ? 20.722 -0.756 -4.856 1.00 74.69 90 TRP A O 1
ATOM 687 N N . TRP A 1 91 ? 20.663 -2.656 -6.060 1.00 75.50 91 TRP A N 1
ATOM 688 C CA . TRP A 1 91 ? 21.795 -3.315 -5.391 1.00 75.50 91 TRP A CA 1
ATOM 689 C C . TRP A 1 91 ? 23.130 -3.173 -6.124 1.00 75.50 91 TRP A C 1
ATOM 691 O O . TRP A 1 91 ? 24.161 -3.443 -5.524 1.00 75.50 91 TRP A O 1
ATOM 701 N N . ASN A 1 92 ? 23.106 -2.784 -7.400 1.00 65.50 92 ASN A N 1
ATOM 702 C CA . ASN A 1 92 ? 24.295 -2.675 -8.250 1.00 65.50 92 ASN A CA 1
ATOM 703 C C . ASN A 1 92 ? 24.857 -1.238 -8.323 1.00 65.50 92 ASN A C 1
ATOM 705 O O . ASN A 1 92 ? 25.463 -0.890 -9.336 1.00 65.50 92 ASN A O 1
ATOM 709 N N . ASP A 1 93 ? 24.617 -0.417 -7.292 1.00 54.12 93 ASP A N 1
ATOM 710 C CA . ASP A 1 93 ? 25.345 0.851 -7.099 1.00 54.12 93 ASP A CA 1
ATOM 711 C C . ASP A 1 93 ? 26.793 0.562 -6.649 1.00 54.12 93 ASP A C 1
ATOM 713 O O . ASP A 1 93 ? 26.975 -0.296 -5.751 1.00 54.12 93 ASP A O 1
#